Protein AF-A0A2G2XLT3-F1 (afdb_monomer_lite)

Structure (mmCIF, N/CA/C/O backbone):
data_AF-A0A2G2XLT3-F1
#
_entry.id   AF-A0A2G2XLT3-F1
#
loop_
_atom_site.group_PDB
_atom_site.id
_atom_site.type_symbol
_atom_site.label_atom_id
_atom_site.label_alt_id
_atom_site.label_comp_id
_atom_site.label_asym_id
_atom_site.label_entity_id
_atom_site.label_seq_id
_atom_site.pdbx_PDB_ins_code
_atom_site.Cartn_x
_atom_site.Cartn_y
_atom_site.Cartn_z
_atom_site.occupancy
_atom_site.B_iso_or_equiv
_atom_site.auth_seq_id
_atom_site.auth_comp_id
_atom_site.auth_asym_id
_atom_site.auth_atom_id
_atom_site.pdbx_PDB_model_num
ATOM 1 N N . MET A 1 1 ? -17.141 1.056 24.691 1.00 47.12 1 MET A N 1
ATOM 2 C CA . MET A 1 1 ? -16.584 -0.221 24.194 1.00 47.12 1 MET A CA 1
ATOM 3 C C . MET A 1 1 ? -16.212 -0.017 22.737 1.00 47.12 1 MET A C 1
ATOM 5 O O . MET A 1 1 ? -17.022 0.543 22.011 1.00 47.12 1 MET A O 1
ATOM 9 N N . VAL A 1 2 ? -14.992 -0.369 22.329 1.00 62.91 2 VAL A N 1
ATOM 10 C CA . VAL A 1 2 ? -14.569 -0.273 20.922 1.00 62.91 2 VAL A CA 1
ATOM 11 C C . VAL A 1 2 ? -15.143 -1.483 20.183 1.00 62.91 2 VAL A C 1
ATOM 13 O O . VAL A 1 2 ? -14.932 -2.608 20.629 1.00 62.91 2 VAL A O 1
ATOM 16 N N . ARG A 1 3 ? -15.893 -1.270 19.094 1.00 81.12 3 ARG A N 1
ATOM 17 C CA . ARG A 1 3 ? -16.384 -2.360 18.231 1.00 81.12 3 ARG A CA 1
ATOM 18 C C . ARG A 1 3 ? -15.175 -3.104 17.645 1.00 81.12 3 ARG A C 1
ATOM 20 O O . ARG A 1 3 ? -14.306 -2.455 17.065 1.00 81.12 3 ARG A O 1
ATOM 27 N N . GLY A 1 4 ? -15.094 -4.425 17.801 1.00 86.31 4 GLY A N 1
ATOM 28 C CA . GLY A 1 4 ? -14.035 -5.248 17.193 1.00 86.31 4 GLY A CA 1
ATOM 29 C C . GLY A 1 4 ? -14.153 -5.306 15.666 1.00 86.31 4 GLY A C 1
ATOM 30 O O . GLY A 1 4 ? -15.168 -4.875 15.129 1.00 86.31 4 GLY A O 1
ATOM 31 N N . TRP A 1 5 ? -13.116 -5.781 14.972 1.00 90.62 5 TRP A N 1
ATOM 32 C CA . TRP A 1 5 ? -13.198 -6.083 13.538 1.00 90.62 5 TRP A CA 1
ATOM 33 C C . TRP A 1 5 ? -13.934 -7.407 13.338 1.00 90.62 5 TRP A C 1
ATOM 35 O O . TRP A 1 5 ? -13.598 -8.406 13.975 1.00 90.62 5 TRP A O 1
ATOM 45 N N . GLU A 1 6 ? -14.937 -7.400 12.471 1.00 92.62 6 GLU A N 1
ATOM 46 C CA . GLU A 1 6 ? -15.705 -8.584 12.083 1.00 92.62 6 GLU A CA 1
ATOM 47 C C . GLU A 1 6 ? -15.337 -8.997 10.653 1.00 92.62 6 GLU A C 1
ATOM 49 O O . GLU A 1 6 ? -14.879 -8.169 9.870 1.00 92.62 6 GLU A O 1
ATOM 54 N N . ARG A 1 7 ? -15.585 -10.259 10.277 1.00 88.94 7 ARG A N 1
ATOM 55 C CA . ARG A 1 7 ? -15.301 -10.744 8.911 1.00 88.94 7 ARG A CA 1
ATOM 56 C C . ARG A 1 7 ? -15.973 -9.875 7.838 1.00 88.94 7 ARG A C 1
ATOM 58 O O . ARG A 1 7 ? -15.361 -9.568 6.826 1.00 88.94 7 ARG A O 1
ATOM 65 N N . GLU A 1 8 ? -17.201 -9.427 8.093 1.00 91.50 8 GLU A N 1
ATOM 66 C CA . GLU A 1 8 ? -17.933 -8.542 7.179 1.00 91.50 8 GLU A CA 1
ATOM 67 C C . GLU A 1 8 ? -17.274 -7.154 7.039 1.00 91.50 8 GLU A C 1
ATOM 69 O O . GLU A 1 8 ? -17.335 -6.544 5.971 1.00 91.50 8 GLU A O 1
ATOM 74 N N . ASP A 1 9 ? -16.617 -6.650 8.094 1.00 92.62 9 ASP A N 1
ATOM 75 C CA . ASP A 1 9 ? -15.842 -5.405 8.008 1.00 92.62 9 ASP A CA 1
ATOM 76 C C . ASP A 1 9 ? -14.623 -5.593 7.093 1.00 92.62 9 ASP A C 1
ATOM 78 O O . ASP A 1 9 ? -14.326 -4.709 6.290 1.00 92.62 9 ASP A O 1
ATOM 82 N N . ASP A 1 10 ? -13.941 -6.739 7.193 1.00 91.75 10 ASP A N 1
ATOM 83 C CA . ASP A 1 10 ? -12.769 -7.064 6.375 1.00 91.75 10 ASP A CA 1
ATOM 84 C C . ASP A 1 10 ? -13.150 -7.231 4.895 1.00 91.75 10 ASP A C 1
ATOM 86 O O . ASP A 1 10 ? -12.511 -6.647 4.021 1.00 91.75 10 ASP A O 1
ATOM 90 N N . GLU A 1 11 ? -14.241 -7.945 4.604 1.00 91.56 11 GLU A N 1
ATOM 91 C CA . GLU A 1 11 ? -14.763 -8.120 3.241 1.00 91.56 11 GLU A CA 1
ATOM 92 C C . GLU A 1 11 ? -15.123 -6.775 2.592 1.00 91.56 11 GLU A C 1
ATOM 94 O O . GLU A 1 11 ? -14.741 -6.500 1.449 1.00 91.56 11 GLU A O 1
ATOM 99 N N . LYS A 1 12 ? -15.813 -5.895 3.331 1.00 93.88 12 LYS A N 1
ATOM 100 C CA . LYS A 1 12 ? -16.134 -4.542 2.854 1.00 93.88 12 LYS A CA 1
ATOM 101 C C . LYS A 1 12 ? -14.878 -3.701 2.661 1.00 93.88 12 LYS A C 1
ATOM 103 O O . LYS A 1 12 ? -14.783 -2.991 1.660 1.00 93.88 12 LYS A O 1
ATOM 108 N N . LEU A 1 13 ? -13.923 -3.773 3.587 1.00 93.00 13 LEU A N 1
ATOM 109 C CA . LEU A 1 13 ? -12.657 -3.048 3.499 1.00 93.00 13 LEU A CA 1
ATOM 110 C C . LEU A 1 13 ? -11.872 -3.455 2.246 1.00 93.00 13 LEU A C 1
ATOM 112 O O . LEU A 1 13 ? -11.465 -2.579 1.483 1.00 93.00 13 LEU A O 1
ATOM 116 N N . LEU A 1 14 ? -11.730 -4.758 1.994 1.00 89.56 14 LEU A N 1
ATOM 117 C CA . LEU A 1 14 ? -11.063 -5.296 0.806 1.00 89.56 14 LEU A CA 1
ATOM 118 C C . LEU A 1 14 ? -11.776 -4.885 -0.487 1.00 89.56 14 LEU A C 1
ATOM 120 O O . LEU A 1 14 ? -11.140 -4.422 -1.434 1.00 89.56 14 LEU A O 1
ATOM 124 N N . HIS A 1 15 ? -13.104 -5.007 -0.532 1.00 91.06 15 HIS A N 1
ATOM 125 C CA . HIS A 1 15 ? -13.887 -4.646 -1.712 1.00 91.06 15 HIS A CA 1
ATOM 126 C C . HIS A 1 15 ? -13.775 -3.153 -2.050 1.00 91.06 15 HIS A C 1
ATOM 128 O O . HIS A 1 15 ? -13.529 -2.786 -3.200 1.00 91.06 15 HIS A O 1
ATOM 134 N N . LEU A 1 16 ? -13.913 -2.283 -1.047 1.00 92.88 16 LEU A N 1
ATOM 135 C CA . LEU A 1 16 ? -13.809 -0.837 -1.235 1.00 92.88 16 LEU A CA 1
ATOM 136 C C . LEU A 1 16 ? -12.392 -0.416 -1.634 1.00 92.88 16 LEU A C 1
ATOM 138 O O . LEU A 1 16 ? -12.251 0.421 -2.522 1.00 92.88 16 LEU A O 1
ATOM 142 N N . ALA A 1 17 ? -11.357 -1.021 -1.043 1.00 89.50 17 ALA A N 1
ATOM 143 C CA . ALA A 1 17 ? -9.967 -0.775 -1.424 1.00 89.50 17 ALA A CA 1
ATOM 144 C C . ALA A 1 17 ? -9.666 -1.219 -2.866 1.00 89.50 17 ALA A C 1
ATOM 146 O O . ALA A 1 17 ? -8.857 -0.590 -3.543 1.00 89.50 17 ALA A O 1
ATOM 147 N N . LYS A 1 18 ? -10.362 -2.247 -3.370 1.00 84.88 18 LYS A N 1
ATOM 148 C CA . LYS A 1 18 ? -10.257 -2.694 -4.766 1.00 84.88 18 LYS A CA 1
ATOM 149 C C . LYS A 1 18 ? -10.906 -1.724 -5.759 1.00 84.88 18 LYS A C 1
ATOM 151 O O . LYS A 1 18 ? -10.392 -1.552 -6.859 1.00 84.88 18 LYS A O 1
ATOM 156 N N . ILE A 1 19 ? -12.032 -1.105 -5.397 1.00 88.88 19 ILE A N 1
ATOM 157 C CA . ILE A 1 19 ? -12.748 -0.154 -6.272 1.00 88.88 19 ILE A CA 1
ATOM 158 C C . ILE A 1 19 ? -12.125 1.245 -6.204 1.00 88.88 19 ILE A C 1
ATOM 160 O O . ILE A 1 19 ? -12.046 1.942 -7.213 1.00 88.88 19 ILE A O 1
ATOM 164 N N . MET A 1 20 ? -11.702 1.670 -5.014 1.00 87.88 20 MET A N 1
ATOM 165 C CA . MET A 1 20 ? -11.170 3.004 -4.743 1.00 87.88 20 MET A CA 1
ATOM 166 C C . MET A 1 20 ? -9.809 2.890 -4.043 1.00 87.88 20 MET A C 1
ATOM 168 O O . MET A 1 20 ? -9.712 3.111 -2.830 1.00 87.88 20 MET A O 1
ATOM 172 N N . PRO A 1 21 ? -8.743 2.545 -4.786 1.00 84.38 21 PRO A N 1
ATOM 173 C CA . PRO A 1 21 ? -7.436 2.283 -4.201 1.00 84.38 21 PRO A CA 1
ATOM 174 C C . PRO A 1 21 ? -6.912 3.497 -3.432 1.00 84.38 21 PRO A C 1
ATOM 176 O O . PRO A 1 21 ? -6.935 4.632 -3.913 1.00 84.38 21 PRO A O 1
ATOM 179 N N . GLN A 1 22 ? -6.441 3.238 -2.209 1.00 82.12 22 GLN A N 1
ATOM 180 C CA . GLN A 1 22 ? -5.829 4.221 -1.308 1.00 82.12 22 GLN A CA 1
ATOM 181 C C . GLN A 1 22 ? -6.740 5.403 -0.894 1.00 82.12 22 GLN A C 1
ATOM 183 O O . GLN A 1 22 ? -6.270 6.359 -0.275 1.00 82.12 22 GLN A O 1
ATOM 188 N N . GLN A 1 23 ? -8.053 5.357 -1.164 1.00 90.62 23 GLN A N 1
ATOM 189 C CA . GLN A 1 23 ? -9.006 6.422 -0.806 1.00 90.62 23 GLN A CA 1
ATOM 190 C C . GLN A 1 23 ? -9.547 6.279 0.630 1.00 90.62 23 GLN A C 1
ATOM 192 O O . GLN A 1 23 ? -10.754 6.299 0.876 1.00 90.62 23 GLN A O 1
ATOM 197 N N . TRP A 1 24 ? -8.658 6.140 1.618 1.00 93.44 24 TRP A N 1
ATOM 198 C CA . TRP A 1 24 ? -9.021 5.807 3.005 1.00 93.44 24 TRP A CA 1
ATOM 199 C C . TRP A 1 24 ? -9.934 6.830 3.684 1.00 93.44 24 TRP A C 1
ATOM 201 O O . TRP A 1 24 ? -10.771 6.457 4.501 1.00 93.44 24 TRP A O 1
ATOM 211 N N . THR A 1 25 ? -9.813 8.110 3.326 1.00 94.81 25 THR A N 1
ATOM 212 C CA . THR A 1 25 ? -10.680 9.190 3.825 1.00 94.81 25 THR A CA 1
ATOM 213 C C . THR A 1 25 ? -12.133 9.042 3.376 1.00 94.81 25 THR A C 1
ATOM 215 O O . THR A 1 25 ? -13.028 9.498 4.082 1.00 94.81 25 THR A O 1
ATOM 218 N N . ILE A 1 26 ? -12.372 8.381 2.240 1.00 95.44 26 ILE A N 1
ATOM 219 C CA . ILE A 1 26 ? -13.706 8.076 1.708 1.00 95.44 26 ILE A CA 1
ATOM 220 C C . ILE A 1 26 ? -14.196 6.727 2.245 1.00 95.44 26 ILE A C 1
ATOM 222 O O . ILE A 1 26 ? -15.359 6.591 2.615 1.00 95.44 26 ILE A O 1
ATOM 226 N N . ILE A 1 27 ? -13.306 5.735 2.328 1.00 95.06 27 ILE A N 1
ATOM 227 C CA . ILE A 1 27 ? -13.634 4.371 2.768 1.00 95.06 27 ILE A CA 1
ATOM 228 C C . ILE A 1 27 ? -13.982 4.326 4.262 1.00 95.06 27 ILE A C 1
ATOM 230 O O . ILE A 1 27 ? -14.939 3.664 4.662 1.00 95.06 27 ILE A O 1
ATOM 234 N N . ALA A 1 28 ? -13.224 5.024 5.109 1.00 95.06 28 ALA A N 1
ATOM 235 C CA . ALA A 1 28 ? -13.341 4.886 6.558 1.00 95.06 28 ALA A CA 1
ATOM 236 C C . ALA A 1 28 ? -14.719 5.289 7.131 1.00 95.06 28 ALA A C 1
ATOM 238 O O . ALA A 1 28 ? -15.259 4.517 7.931 1.00 95.06 28 ALA A O 1
ATOM 239 N N . PRO A 1 29 ? -15.358 6.394 6.689 1.00 95.19 29 PRO A N 1
ATOM 240 C CA . PRO A 1 29 ? -16.727 6.722 7.090 1.00 95.19 29 PRO A CA 1
ATOM 241 C C . PRO A 1 29 ? -17.760 5.639 6.745 1.00 95.19 29 PRO A C 1
ATOM 243 O O . PRO A 1 29 ? -18.690 5.432 7.519 1.00 95.19 29 PRO A O 1
ATOM 246 N N . ILE A 1 30 ? -17.586 4.916 5.630 1.00 94.19 30 ILE A N 1
ATOM 247 C CA . ILE A 1 30 ? -18.498 3.840 5.194 1.00 94.19 30 ILE A CA 1
ATOM 248 C C . ILE A 1 30 ? -18.451 2.654 6.171 1.00 94.19 30 ILE A C 1
ATOM 250 O O . ILE A 1 30 ? -19.469 2.019 6.435 1.00 94.19 30 ILE A O 1
ATOM 254 N N . LEU A 1 31 ? -17.277 2.384 6.746 1.00 91.62 31 LEU A N 1
ATOM 255 C CA . LEU A 1 31 ? -17.056 1.328 7.740 1.00 91.62 31 LEU A CA 1
ATOM 256 C C . LEU A 1 31 ? -17.301 1.796 9.186 1.00 91.62 31 LEU A C 1
ATOM 258 O O . LEU A 1 31 ? -17.197 0.999 10.120 1.00 91.62 31 LEU A O 1
ATOM 262 N N . GLY A 1 32 ? -17.578 3.088 9.398 1.00 93.12 32 GLY A N 1
ATOM 263 C CA . GLY A 1 32 ? -17.646 3.684 10.734 1.00 93.12 32 GLY A CA 1
ATOM 264 C C . GLY A 1 32 ? -16.308 3.631 11.487 1.00 93.12 32 GLY A C 1
ATOM 265 O O . GLY A 1 32 ? -16.292 3.487 12.710 1.00 93.12 32 GLY A O 1
ATOM 266 N N . ARG A 1 33 ? -15.184 3.698 10.763 1.00 93.56 33 ARG A N 1
ATOM 267 C CA . ARG A 1 33 ? -13.807 3.633 11.288 1.00 93.56 33 ARG A CA 1
ATOM 268 C C . ARG A 1 33 ? -13.036 4.910 10.959 1.00 93.56 33 ARG A C 1
ATOM 270 O O . ARG A 1 33 ? -13.519 5.775 10.233 1.00 93.56 33 ARG A O 1
ATOM 277 N N . THR A 1 34 ? -11.820 5.036 11.487 1.00 94.31 34 THR A N 1
ATOM 278 C CA . THR A 1 34 ? -10.875 6.078 11.057 1.00 94.31 34 THR A CA 1
ATOM 279 C C . THR A 1 34 ? -9.976 5.575 9.930 1.00 94.31 34 THR A C 1
ATOM 281 O O . THR A 1 34 ? -9.720 4.376 9.820 1.00 94.31 34 THR A O 1
ATOM 284 N N . SER A 1 35 ? -9.449 6.488 9.108 1.00 94.44 35 SER A N 1
ATOM 285 C CA . SER A 1 35 ? -8.540 6.131 8.009 1.00 94.44 35 SER A CA 1
ATOM 286 C C . SER A 1 35 ? -7.352 5.303 8.498 1.00 94.44 35 SER A C 1
ATOM 288 O O . SER A 1 35 ? -7.029 4.290 7.891 1.00 94.44 35 SER A O 1
ATOM 290 N N . SER A 1 36 ? -6.753 5.677 9.635 1.00 92.50 36 SER A N 1
ATOM 291 C CA . SER A 1 36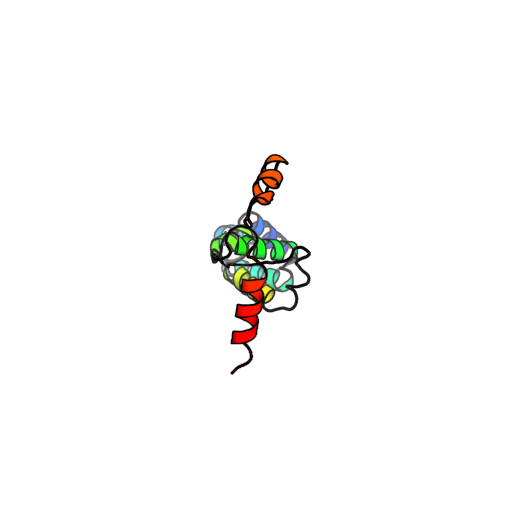 ? -5.632 4.945 10.235 1.00 92.50 36 SER A CA 1
ATOM 292 C C . SER A 1 36 ? -6.000 3.510 10.619 1.00 92.50 36 SER A C 1
ATOM 294 O O . SER A 1 36 ? -5.209 2.607 10.378 1.00 92.50 36 SER A O 1
ATOM 296 N N . GLN A 1 37 ? -7.204 3.283 11.158 1.00 93.44 37 GLN A N 1
ATOM 297 C CA . GLN A 1 37 ? -7.680 1.935 11.485 1.00 93.44 37 GLN A CA 1
ATOM 298 C C . GLN A 1 37 ? -7.875 1.086 10.228 1.00 93.44 37 GLN A C 1
ATOM 300 O O . GLN A 1 37 ? -7.512 -0.086 10.230 1.00 93.44 37 GLN A O 1
ATOM 305 N N . CYS A 1 38 ? -8.444 1.667 9.167 1.00 93.50 38 CYS A N 1
ATOM 306 C CA . CYS A 1 38 ? -8.623 0.974 7.893 1.00 93.50 38 CYS A CA 1
ATOM 307 C C . CYS A 1 38 ? -7.282 0.605 7.261 1.00 93.50 38 CYS A C 1
ATOM 309 O O . CYS A 1 38 ? -7.133 -0.527 6.826 1.00 93.50 38 CYS A O 1
ATOM 311 N N . ILE A 1 39 ? -6.312 1.526 7.255 1.00 91.69 39 ILE A N 1
ATOM 312 C CA . ILE A 1 39 ? -4.965 1.275 6.725 1.00 91.69 39 ILE A CA 1
ATOM 313 C C . ILE A 1 39 ? -4.297 0.142 7.504 1.00 91.69 39 ILE A C 1
ATOM 315 O O . ILE A 1 39 ? -3.878 -0.834 6.898 1.00 91.69 39 ILE A O 1
ATOM 319 N N . GLU A 1 40 ? -4.251 0.234 8.837 1.00 90.88 40 GLU A N 1
ATOM 320 C CA . GLU A 1 40 ? -3.601 -0.781 9.678 1.00 90.88 40 GLU A CA 1
ATOM 321 C C . GLU A 1 40 ? -4.262 -2.155 9.522 1.00 90.88 40 GLU A C 1
ATOM 323 O O . GLU A 1 40 ? -3.587 -3.185 9.472 1.00 90.88 40 GLU A O 1
ATOM 328 N N . ARG A 1 41 ? -5.598 -2.190 9.448 1.00 91.69 41 ARG A N 1
ATOM 329 C CA . ARG A 1 41 ? -6.318 -3.446 9.253 1.00 91.69 41 ARG A CA 1
ATOM 330 C C . ARG A 1 41 ? -6.072 -4.020 7.867 1.00 91.69 41 ARG A C 1
ATOM 332 O O . ARG A 1 41 ? -5.838 -5.219 7.774 1.00 91.69 41 ARG A O 1
ATOM 339 N N . TYR A 1 42 ? -6.131 -3.185 6.834 1.00 88.75 42 TYR A N 1
ATOM 340 C CA . TYR A 1 42 ? -5.872 -3.586 5.458 1.00 88.75 42 TYR A CA 1
ATOM 341 C C . TYR A 1 42 ? -4.471 -4.181 5.343 1.00 88.75 42 TYR A C 1
ATOM 343 O O . TYR A 1 42 ? -4.353 -5.314 4.900 1.00 88.75 42 TYR A O 1
ATOM 351 N N . ASP A 1 43 ? -3.448 -3.502 5.869 1.00 84.69 43 ASP A N 1
ATOM 352 C CA . ASP A 1 43 ? -2.076 -4.023 5.916 1.00 84.69 43 ASP A CA 1
ATOM 353 C C . ASP A 1 43 ? -2.012 -5.398 6.581 1.00 84.69 43 ASP A C 1
ATOM 355 O O . ASP A 1 43 ? -1.511 -6.343 5.988 1.00 84.69 43 ASP A O 1
ATOM 359 N N . LYS A 1 44 ? -2.634 -5.561 7.755 1.00 84.81 44 LYS A N 1
ATOM 360 C CA . LYS A 1 44 ? -2.673 -6.856 8.456 1.00 84.81 44 LYS A CA 1
ATOM 361 C C . LYS A 1 44 ? -3.369 -7.964 7.667 1.00 84.81 44 LYS A C 1
ATOM 363 O O . LYS A 1 44 ? -2.967 -9.119 7.780 1.00 84.81 44 LYS A O 1
ATOM 368 N N . ILE A 1 45 ? -4.431 -7.646 6.928 1.00 85.00 45 ILE A N 1
ATOM 369 C CA . ILE A 1 45 ? -5.113 -8.622 6.067 1.00 85.00 45 ILE A CA 1
ATOM 370 C C . ILE A 1 45 ? -4.183 -9.018 4.917 1.00 85.00 45 ILE A C 1
ATOM 372 O O . ILE A 1 45 ? -4.032 -10.199 4.614 1.00 85.00 45 ILE A O 1
ATOM 376 N N . LEU A 1 46 ? -3.517 -8.036 4.313 1.00 76.19 46 LEU A N 1
ATOM 377 C CA . LEU A 1 46 ? -2.611 -8.258 3.195 1.00 76.19 46 LEU A CA 1
ATOM 378 C C . LEU A 1 46 ? -1.314 -8.975 3.600 1.00 76.19 46 LEU A C 1
ATOM 380 O O . LEU A 1 46 ? -0.784 -9.757 2.817 1.00 76.19 46 LEU A O 1
ATOM 384 N N . ASP A 1 47 ? -0.827 -8.773 4.817 1.00 70.38 47 ASP A N 1
ATOM 385 C CA . ASP A 1 47 ? 0.322 -9.507 5.348 1.00 70.38 47 ASP A CA 1
ATOM 386 C C . ASP A 1 47 ? -0.037 -10.965 5.686 1.00 70.38 47 ASP A C 1
ATOM 388 O O . ASP A 1 47 ? 0.821 -11.845 5.620 1.00 70.38 47 ASP A O 1
ATOM 392 N N . GLY A 1 48 ? -1.300 -11.234 6.046 1.00 63.97 48 GLY A N 1
ATOM 393 C CA . GLY A 1 48 ? -1.789 -12.562 6.432 1.00 63.97 48 GLY A CA 1
ATOM 394 C C . GLY A 1 48 ? -2.265 -13.449 5.275 1.00 63.97 48 GLY A C 1
ATOM 395 O O . GLY A 1 48 ? -2.117 -14.666 5.358 1.00 63.97 48 GLY A O 1
ATOM 396 N N . GLU A 1 49 ? -2.817 -12.865 4.205 1.00 61.44 49 GLU A N 1
ATOM 397 C CA . GLU A 1 49 ? -3.388 -13.600 3.057 1.00 61.44 49 GLU A CA 1
ATOM 398 C C . GLU A 1 49 ? -2.873 -13.118 1.684 1.00 61.44 49 GLU A C 1
ATOM 400 O O . GLU A 1 49 ? -3.272 -13.640 0.648 1.00 61.44 49 GLU A O 1
ATOM 405 N N . GLY A 1 50 ? -2.025 -12.090 1.627 1.00 65.31 50 GLY A N 1
ATOM 406 C CA . GLY A 1 50 ? -2.144 -11.113 0.544 1.00 65.31 50 GLY A CA 1
ATOM 407 C C . GLY A 1 50 ? -1.067 -11.066 -0.528 1.00 65.31 50 GLY A C 1
ATOM 408 O O . GLY A 1 50 ? -0.871 -9.980 -1.061 1.00 65.31 50 GLY A O 1
ATOM 409 N N . TRP A 1 51 ? -0.433 -12.164 -0.922 1.00 74.50 51 TRP A N 1
ATOM 410 C CA . TRP A 1 51 ? 0.267 -12.201 -2.215 1.00 74.50 51 TRP A CA 1
ATOM 411 C C . TRP A 1 51 ? -0.072 -13.493 -2.947 1.00 74.50 51 TRP A C 1
ATOM 413 O O . TRP A 1 51 ? 0.465 -14.558 -2.642 1.00 74.50 51 TRP A O 1
ATOM 423 N N . GLU A 1 52 ? -1.009 -13.387 -3.886 1.00 79.44 52 GLU A N 1
ATOM 424 C CA . GLU A 1 52 ? -1.313 -14.463 -4.824 1.00 79.44 52 GLU A CA 1
ATOM 425 C C . GLU A 1 52 ? -0.217 -14.540 -5.892 1.00 79.44 52 GLU A C 1
ATOM 427 O O . GLU A 1 52 ? 0.464 -13.554 -6.185 1.00 79.44 52 GLU A O 1
ATOM 432 N N . ARG A 1 53 ? -0.062 -15.707 -6.523 1.00 78.88 53 ARG A N 1
ATOM 433 C CA . ARG A 1 53 ? 0.930 -15.886 -7.592 1.00 78.88 53 ARG A CA 1
ATOM 434 C C . ARG A 1 53 ? 0.690 -14.899 -8.738 1.00 78.88 53 ARG A C 1
ATOM 436 O O . ARG A 1 53 ? 1.636 -14.345 -9.281 1.00 78.88 53 ARG A O 1
ATOM 443 N N . GLU A 1 54 ? -0.569 -14.637 -9.066 1.00 82.88 54 GLU A N 1
ATOM 444 C CA . GLU A 1 54 ? -0.969 -13.668 -10.084 1.00 82.88 54 GLU A CA 1
ATOM 445 C C . GLU A 1 54 ? -0.586 -12.223 -9.704 1.00 82.88 54 GLU A C 1
ATOM 447 O O . GLU A 1 54 ? -0.308 -11.407 -10.588 1.00 82.88 54 GLU A O 1
ATOM 452 N N . ASP A 1 55 ? -0.563 -11.888 -8.409 1.00 86.31 55 ASP A N 1
ATOM 453 C CA . ASP A 1 55 ? -0.090 -10.586 -7.921 1.00 86.31 55 ASP A CA 1
ATOM 454 C C . ASP A 1 55 ? 1.440 -10.487 -8.024 1.00 86.31 55 ASP A C 1
ATOM 456 O O . ASP A 1 55 ? 1.955 -9.453 -8.457 1.00 86.31 55 ASP A O 1
ATOM 460 N N . ASP A 1 56 ? 2.162 -11.566 -7.706 1.00 87.44 56 ASP A N 1
ATOM 461 C CA . ASP A 1 56 ? 3.621 -11.646 -7.856 1.00 87.44 56 ASP A CA 1
ATOM 462 C C . ASP A 1 56 ? 4.048 -11.527 -9.329 1.00 87.44 56 ASP A C 1
ATOM 464 O O . ASP A 1 56 ? 4.945 -10.753 -9.664 1.00 87.44 56 ASP A O 1
ATOM 468 N N . GLU A 1 57 ? 3.370 -12.238 -10.234 1.00 87.88 57 GLU A N 1
ATOM 469 C CA . GLU A 1 57 ? 3.617 -12.177 -11.680 1.00 87.88 57 GLU A CA 1
ATOM 470 C C . GLU A 1 57 ? 3.418 -10.757 -12.223 1.00 87.88 57 GLU A C 1
ATOM 472 O O . GLU A 1 57 ? 4.257 -10.239 -12.968 1.00 87.88 57 GLU A O 1
ATOM 477 N N . LYS A 1 58 ? 2.330 -10.086 -11.816 1.00 89.44 58 LYS A N 1
ATOM 478 C CA . LYS A 1 58 ? 2.086 -8.687 -12.187 1.00 89.44 58 LYS A CA 1
ATOM 479 C C . LYS A 1 58 ? 3.134 -7.758 -11.596 1.00 89.44 58 LYS A C 1
ATOM 481 O O . LYS A 1 58 ? 3.602 -6.877 -12.311 1.00 89.44 58 LYS A O 1
ATOM 486 N N . LEU A 1 59 ? 3.512 -7.934 -10.330 1.00 90.44 59 LEU A N 1
ATOM 487 C CA . LEU A 1 59 ? 4.539 -7.122 -9.679 1.00 90.44 59 LEU A CA 1
ATOM 488 C C . LEU A 1 59 ? 5.870 -7.211 -10.436 1.00 90.44 59 LEU A C 1
ATOM 490 O O . LEU A 1 59 ? 6.449 -6.176 -10.769 1.00 90.44 59 LEU A O 1
ATOM 494 N N . LEU A 1 60 ? 6.311 -8.425 -10.774 1.00 90.12 60 LEU A N 1
ATOM 495 C CA . LEU A 1 60 ? 7.542 -8.663 -11.529 1.00 90.12 60 LEU A CA 1
ATOM 496 C C . LEU A 1 60 ? 7.465 -8.082 -12.946 1.00 90.12 60 LEU A C 1
ATOM 498 O O . LEU A 1 60 ? 8.393 -7.404 -13.393 1.00 90.12 60 LEU A O 1
ATOM 502 N N . HIS A 1 61 ? 6.348 -8.292 -13.649 1.00 89.94 61 HIS A N 1
ATOM 503 C CA . HIS A 1 61 ? 6.154 -7.741 -14.988 1.00 89.94 61 HIS A CA 1
ATOM 504 C C . HIS A 1 61 ? 6.181 -6.208 -14.980 1.00 89.94 61 HIS A C 1
ATOM 506 O O . HIS A 1 61 ? 6.914 -5.601 -15.762 1.00 89.94 61 HIS A O 1
ATOM 512 N N . LEU A 1 62 ? 5.425 -5.583 -14.072 1.00 90.69 62 LEU A N 1
ATOM 513 C CA . LEU A 1 62 ? 5.345 -4.130 -13.929 1.00 90.69 62 LEU A CA 1
ATOM 514 C C . LEU A 1 62 ? 6.700 -3.518 -13.548 1.00 90.69 62 LEU A C 1
ATOM 516 O O . LEU A 1 62 ? 7.089 -2.505 -14.128 1.00 90.69 62 LEU A O 1
ATOM 520 N N . ALA A 1 63 ? 7.446 -4.150 -12.638 1.00 90.75 63 ALA A N 1
ATOM 521 C CA . ALA A 1 63 ? 8.794 -3.723 -12.264 1.00 90.75 63 ALA A CA 1
ATOM 522 C C . ALA A 1 63 ? 9.784 -3.800 -13.440 1.00 90.75 63 ALA A C 1
ATOM 524 O O . ALA A 1 63 ? 10.663 -2.946 -13.556 1.00 90.75 63 ALA A O 1
ATOM 525 N N . LYS A 1 64 ? 9.610 -4.773 -14.347 1.00 86.75 64 LYS A N 1
ATOM 526 C CA . LYS A 1 64 ? 10.415 -4.904 -15.571 1.00 86.75 64 LYS A CA 1
ATOM 527 C C . LYS A 1 64 ? 10.096 -3.822 -16.607 1.00 86.75 64 LYS A C 1
ATOM 529 O O . LYS A 1 64 ? 11.016 -3.285 -17.217 1.00 86.75 64 LYS A O 1
ATOM 534 N N . ILE A 1 65 ? 8.817 -3.499 -16.822 1.00 90.00 65 ILE A N 1
ATOM 535 C CA . ILE A 1 65 ? 8.414 -2.495 -17.827 1.00 90.00 65 ILE A CA 1
ATOM 536 C C . ILE A 1 65 ? 8.566 -1.048 -17.334 1.00 90.00 65 ILE A C 1
ATOM 538 O O . ILE A 1 65 ? 8.754 -0.144 -18.145 1.00 90.00 65 ILE A O 1
ATOM 542 N N . MET A 1 66 ? 8.476 -0.812 -16.021 1.00 86.88 66 MET A N 1
ATOM 543 C CA . MET A 1 66 ? 8.540 0.515 -15.401 1.00 86.88 66 MET A CA 1
ATOM 544 C C . MET A 1 66 ? 9.470 0.493 -14.176 1.00 86.88 66 MET A C 1
ATOM 546 O O . MET A 1 66 ? 9.003 0.544 -13.032 1.00 86.88 66 MET A O 1
ATOM 550 N N . PRO A 1 67 ? 10.796 0.434 -14.389 1.00 87.50 67 PRO A N 1
ATOM 551 C CA . PRO A 1 67 ? 11.754 0.301 -13.299 1.00 87.50 67 PRO A CA 1
ATOM 552 C C . PRO A 1 67 ? 11.669 1.482 -12.325 1.00 87.50 67 PRO A C 1
ATOM 554 O O . PRO A 1 67 ? 11.558 2.644 -12.724 1.00 87.50 67 PRO A O 1
ATOM 557 N N . GLN A 1 68 ? 11.735 1.173 -11.027 1.00 84.75 68 GLN A N 1
ATOM 558 C CA . GLN A 1 68 ? 11.702 2.132 -9.913 1.00 84.75 68 GLN A CA 1
ATOM 559 C C . GLN A 1 68 ? 10.432 3.003 -9.812 1.00 84.75 68 GLN A C 1
ATOM 561 O O . GLN A 1 68 ? 10.387 3.942 -9.018 1.00 84.75 68 GLN A O 1
ATOM 566 N N . GLN A 1 69 ? 9.363 2.689 -10.553 1.00 92.56 69 GLN A N 1
ATOM 567 C CA . GLN A 1 69 ? 8.084 3.409 -10.488 1.00 92.56 69 GLN A CA 1
ATOM 568 C C . GLN A 1 69 ? 7.124 2.817 -9.439 1.00 92.56 69 GLN A C 1
ATOM 570 O O . GLN A 1 69 ? 5.932 2.645 -9.696 1.00 92.56 69 GLN A O 1
ATOM 575 N N . TRP A 1 70 ? 7.619 2.515 -8.234 1.00 91.44 70 TRP A N 1
ATOM 576 C CA . TRP A 1 70 ? 6.876 1.765 -7.208 1.00 91.44 70 TRP A CA 1
ATOM 577 C C . TRP A 1 70 ? 5.538 2.385 -6.811 1.00 91.44 70 TRP A C 1
ATOM 579 O O . TRP A 1 70 ? 4.584 1.656 -6.577 1.00 91.44 70 TRP A O 1
ATOM 589 N N . THR A 1 71 ? 5.424 3.714 -6.799 1.00 90.44 71 THR A N 1
ATOM 590 C CA . THR A 1 71 ? 4.153 4.403 -6.516 1.00 90.44 71 THR A CA 1
ATOM 591 C C . THR A 1 71 ? 3.090 4.128 -7.580 1.00 90.44 71 THR A C 1
ATOM 593 O O . THR A 1 71 ? 1.922 3.934 -7.252 1.00 90.44 71 THR A O 1
ATOM 596 N N . ILE A 1 72 ? 3.484 4.076 -8.856 1.00 91.38 72 ILE A N 1
ATOM 597 C CA . ILE A 1 72 ? 2.570 3.765 -9.963 1.00 91.38 72 ILE A CA 1
ATOM 598 C C . ILE A 1 72 ? 2.210 2.279 -9.925 1.00 91.38 72 ILE A C 1
ATOM 600 O O . ILE A 1 72 ? 1.035 1.930 -10.007 1.00 91.38 72 ILE A O 1
ATOM 604 N N . ILE A 1 73 ? 3.207 1.410 -9.740 1.00 89.69 73 ILE A N 1
ATOM 605 C CA . ILE A 1 73 ? 3.021 -0.044 -9.648 1.00 89.69 73 ILE A CA 1
ATOM 606 C C . ILE A 1 73 ? 2.065 -0.395 -8.501 1.00 89.69 73 ILE A C 1
ATOM 608 O O . ILE A 1 73 ? 1.101 -1.131 -8.699 1.00 89.69 73 ILE A O 1
ATOM 612 N N . ALA A 1 74 ? 2.273 0.198 -7.326 1.00 87.38 74 ALA A N 1
ATOM 613 C CA . ALA A 1 74 ? 1.421 0.020 -6.159 1.00 87.38 74 ALA A CA 1
ATOM 614 C C . ALA A 1 74 ? -0.022 0.467 -6.414 1.00 87.38 74 ALA A C 1
ATOM 616 O O . ALA A 1 74 ? -0.958 -0.232 -6.031 1.00 87.38 74 ALA A O 1
ATOM 617 N N . SER A 1 75 ? -0.207 1.585 -7.122 1.00 85.31 75 SER A N 1
ATOM 618 C CA . SER A 1 75 ? -1.532 2.051 -7.539 1.00 85.31 75 SER A CA 1
ATOM 619 C C . SER A 1 75 ? -2.249 1.025 -8.426 1.00 85.31 75 SER A C 1
ATOM 621 O O . SER A 1 75 ? -3.422 0.734 -8.206 1.00 85.31 75 SER A O 1
ATOM 623 N N . ILE A 1 76 ? -1.534 0.414 -9.378 1.00 86.62 76 ILE A N 1
ATOM 624 C CA . ILE A 1 76 ? -2.082 -0.614 -10.278 1.00 86.62 76 ILE A CA 1
ATOM 625 C C . ILE A 1 76 ? -2.442 -1.896 -9.512 1.00 86.62 76 ILE A C 1
ATOM 627 O O . ILE A 1 76 ? -3.487 -2.490 -9.765 1.00 86.62 76 ILE A O 1
ATOM 631 N N . LEU A 1 77 ? -1.594 -2.315 -8.570 1.00 83.56 77 LEU A N 1
ATOM 632 C CA . LEU A 1 77 ? -1.810 -3.512 -7.749 1.00 83.56 77 LEU A CA 1
ATOM 633 C C . LEU A 1 77 ? -2.809 -3.293 -6.598 1.00 83.56 77 LEU A C 1
ATOM 635 O O . LEU A 1 77 ? -3.175 -4.246 -5.915 1.00 83.56 77 LEU A O 1
ATOM 639 N N . GLY A 1 78 ? -3.239 -2.053 -6.345 1.00 81.50 78 GLY A N 1
ATOM 640 C CA . GLY A 1 78 ? -4.064 -1.719 -5.179 1.00 81.50 78 GLY A CA 1
ATOM 641 C C . GLY A 1 78 ? -3.331 -1.913 -3.843 1.00 81.50 78 GLY A C 1
ATOM 642 O O . GLY A 1 78 ? -3.960 -2.158 -2.811 1.00 81.50 78 GLY A O 1
ATOM 643 N N . ARG A 1 79 ? -1.998 -1.825 -3.853 1.00 84.56 79 ARG A N 1
ATOM 644 C CA . ARG A 1 79 ? -1.109 -2.009 -2.694 1.00 84.56 79 ARG A CA 1
ATOM 645 C C . ARG A 1 79 ? -0.416 -0.703 -2.331 1.00 84.56 79 ARG A C 1
ATOM 647 O O . ARG A 1 79 ? -0.640 0.330 -2.964 1.00 84.56 79 ARG A O 1
ATOM 654 N N . THR A 1 80 ? 0.389 -0.710 -1.275 1.00 82.31 80 THR A N 1
ATOM 655 C CA . THR A 1 80 ? 1.289 0.410 -0.963 1.00 82.31 80 THR A CA 1
ATOM 656 C C . THR A 1 80 ? 2.646 0.222 -1.644 1.00 82.31 80 THR A C 1
ATOM 658 O O . THR A 1 80 ? 3.059 -0.904 -1.935 1.00 82.31 80 THR A O 1
ATOM 661 N N . SER A 1 81 ? 3.362 1.324 -1.895 1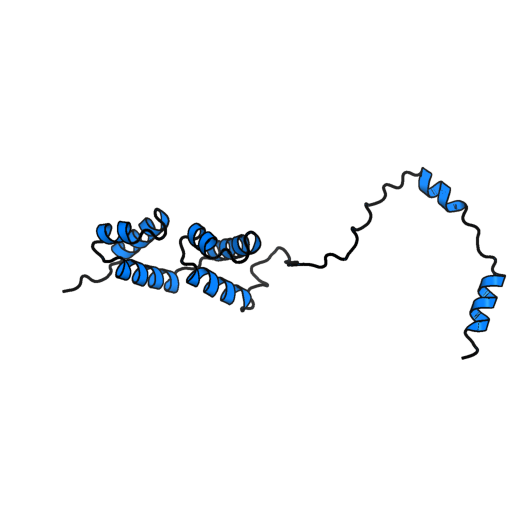.00 88.00 81 SER A N 1
ATOM 662 C CA . SER A 1 81 ? 4.714 1.270 -2.472 1.00 88.00 81 SER A CA 1
ATOM 663 C C . SER A 1 81 ? 5.653 0.421 -1.616 1.00 88.00 81 SER A C 1
ATOM 665 O O . SER A 1 81 ? 6.394 -0.393 -2.155 1.00 88.00 81 SER A O 1
ATOM 667 N N . SER A 1 82 ? 5.575 0.568 -0.290 1.00 83.81 82 SER A N 1
ATOM 668 C CA . SER A 1 82 ? 6.401 -0.181 0.661 1.00 83.81 82 SER A CA 1
ATOM 669 C C . SER A 1 82 ? 6.172 -1.689 0.560 1.00 83.81 82 SER A C 1
ATOM 671 O O . SER A 1 82 ? 7.140 -2.435 0.461 1.00 83.81 82 SER A O 1
ATOM 673 N N . GLN A 1 83 ? 4.911 -2.133 0.479 1.00 85.50 83 GLN A N 1
ATOM 674 C CA . GLN A 1 83 ? 4.578 -3.551 0.297 1.00 85.50 83 GLN A CA 1
ATOM 675 C C . GLN A 1 83 ? 5.113 -4.110 -1.022 1.00 85.50 83 GLN A C 1
ATOM 677 O O . GLN A 1 83 ? 5.626 -5.224 -1.052 1.00 85.50 83 GLN A O 1
ATOM 682 N N . CYS A 1 84 ? 5.002 -3.345 -2.113 1.00 88.75 84 CYS A N 1
ATOM 683 C CA . CYS A 1 84 ? 5.496 -3.779 -3.421 1.00 88.75 84 CYS A CA 1
ATOM 684 C C . CYS A 1 84 ? 7.017 -3.945 -3.420 1.00 88.75 84 CYS A C 1
ATOM 686 O O . CYS A 1 84 ? 7.515 -4.927 -3.958 1.00 88.75 84 CYS A O 1
ATOM 688 N N . ILE A 1 85 ? 7.742 -3.011 -2.798 1.00 90.12 85 ILE A N 1
ATOM 689 C CA . ILE A 1 85 ? 9.205 -3.062 -2.696 1.00 90.12 85 ILE A CA 1
ATOM 690 C C . ILE A 1 85 ? 9.635 -4.254 -1.841 1.00 90.12 85 ILE A C 1
ATOM 692 O O . ILE A 1 85 ? 10.447 -5.054 -2.288 1.00 90.12 85 ILE A O 1
ATOM 696 N N . GLU A 1 86 ? 9.063 -4.407 -0.643 1.00 88.00 86 GLU A N 1
ATOM 697 C CA . GLU A 1 86 ? 9.414 -5.505 0.264 1.00 88.00 86 GLU A CA 1
ATOM 698 C C . GLU A 1 86 ? 9.096 -6.872 -0.352 1.00 88.00 86 GLU A C 1
ATOM 700 O O . GLU A 1 86 ? 9.874 -7.818 -0.226 1.00 88.00 86 GLU A O 1
ATOM 705 N N . ARG A 1 87 ? 7.959 -6.993 -1.049 1.00 88.12 87 ARG A N 1
ATOM 706 C CA . ARG A 1 87 ? 7.616 -8.230 -1.749 1.00 88.12 87 ARG A CA 1
ATOM 707 C C . ARG A 1 87 ? 8.569 -8.505 -2.901 1.00 88.12 87 ARG A C 1
ATOM 709 O O . ARG A 1 87 ? 9.005 -9.641 -3.043 1.00 88.12 87 ARG A O 1
ATOM 716 N N . TYR A 1 88 ? 8.872 -7.494 -3.710 1.00 89.00 88 TYR A N 1
ATOM 717 C CA . TYR A 1 88 ? 9.784 -7.624 -4.839 1.00 89.00 88 TYR A CA 1
ATOM 718 C C . TYR A 1 88 ? 11.167 -8.094 -4.378 1.00 89.00 88 TYR A C 1
ATOM 720 O O . TYR A 1 88 ? 11.688 -9.050 -4.938 1.00 89.00 88 TYR A O 1
ATOM 728 N N . ASP A 1 89 ? 11.703 -7.507 -3.307 1.00 88.25 89 ASP A N 1
ATOM 729 C CA . ASP A 1 89 ? 12.974 -7.914 -2.695 1.00 88.25 89 ASP A CA 1
ATOM 730 C C . ASP A 1 89 ? 12.939 -9.388 -2.256 1.00 88.25 89 ASP A C 1
ATOM 732 O O . ASP A 1 89 ? 13.764 -10.191 -2.680 1.00 88.25 89 ASP A O 1
ATOM 736 N N . LYS A 1 90 ? 11.879 -9.804 -1.546 1.00 84.50 90 LYS A N 1
ATOM 737 C CA . LYS A 1 90 ? 11.669 -11.213 -1.156 1.00 84.50 90 LYS A CA 1
ATOM 738 C C . LYS A 1 90 ? 11.550 -12.174 -2.345 1.00 84.50 90 LYS A C 1
ATOM 740 O O . LYS A 1 90 ? 11.957 -13.328 -2.231 1.00 84.50 90 LYS A O 1
ATOM 745 N N . LEU A 1 91 ? 10.949 -11.737 -3.455 1.00 84.06 91 LEU A N 1
ATOM 746 C CA . LEU A 1 91 ? 10.835 -12.538 -4.680 1.00 84.06 91 LEU A CA 1
ATOM 747 C C . LEU A 1 91 ? 12.185 -12.690 -5.394 1.00 84.06 91 LEU A C 1
ATOM 749 O O . LEU A 1 91 ? 12.380 -13.688 -6.085 1.00 84.06 91 LEU A O 1
ATOM 753 N N . LEU A 1 92 ? 13.100 -11.732 -5.221 1.00 82.12 92 LEU A N 1
ATOM 754 C CA . LEU A 1 92 ? 14.458 -11.785 -5.763 1.00 82.12 92 LEU A CA 1
ATOM 755 C C . LEU A 1 92 ? 15.445 -12.533 -4.854 1.00 82.12 92 LEU A C 1
ATOM 757 O O . LEU A 1 92 ? 16.352 -13.182 -5.366 1.00 82.12 92 LEU A O 1
ATOM 761 N N . ASP A 1 93 ? 15.258 -12.473 -3.535 1.00 74.00 93 ASP A N 1
ATOM 762 C CA . ASP A 1 93 ? 16.158 -13.079 -2.543 1.00 74.00 93 ASP A CA 1
ATOM 763 C C . ASP A 1 93 ? 15.980 -14.601 -2.376 1.00 74.00 93 ASP A C 1
ATOM 765 O O . ASP A 1 93 ? 16.853 -15.279 -1.831 1.00 74.00 93 ASP A O 1
ATOM 769 N N . GLY A 1 94 ? 14.851 -15.167 -2.810 1.00 56.16 94 GLY A N 1
ATOM 770 C CA . GLY A 1 94 ? 14.545 -16.591 -2.646 1.00 56.16 94 GLY A CA 1
ATOM 771 C C . GLY A 1 94 ? 14.833 -17.434 -3.890 1.00 56.16 94 GLY A C 1
ATOM 772 O O . GLY A 1 94 ? 14.634 -16.982 -5.012 1.00 56.16 94 GLY A O 1
ATOM 773 N N . GLU A 1 95 ? 15.170 -18.712 -3.683 1.00 52.50 95 GLU A N 1
ATOM 774 C CA . GLU A 1 95 ? 15.254 -19.838 -4.645 1.00 52.50 95 GLU A CA 1
ATOM 775 C C . GLU A 1 95 ? 13.932 -20.127 -5.427 1.00 52.50 95 GLU A C 1
ATOM 777 O O . GLU A 1 95 ? 13.562 -21.272 -5.696 1.00 52.50 95 GLU A O 1
ATOM 782 N N . ASN A 1 96 ? 13.154 -19.090 -5.741 1.00 50.62 96 ASN A N 1
ATOM 783 C CA . ASN A 1 96 ? 11.894 -19.093 -6.478 1.00 50.62 96 ASN A CA 1
ATOM 784 C C . ASN A 1 96 ? 12.014 -18.354 -7.827 1.00 50.62 96 ASN A C 1
ATOM 786 O O . ASN A 1 96 ? 11.031 -18.225 -8.550 1.00 50.62 96 ASN A O 1
ATOM 790 N N . TYR A 1 97 ? 13.215 -17.897 -8.190 1.00 49.91 97 TYR A N 1
ATOM 791 C CA . TYR A 1 97 ? 13.512 -17.437 -9.548 1.00 49.91 97 TYR A CA 1
ATOM 792 C C . TYR A 1 97 ? 13.396 -18.602 -10.549 1.00 49.91 97 TYR A C 1
ATOM 794 O O . TYR A 1 97 ? 12.803 -18.455 -11.611 1.00 49.91 97 TYR A O 1
ATOM 802 N N . ASP A 1 98 ? 13.839 -19.803 -10.159 1.00 52.31 98 ASP A N 1
ATOM 803 C CA . ASP A 1 98 ? 13.812 -20.996 -11.019 1.00 52.31 98 ASP A CA 1
ATOM 804 C C . ASP A 1 98 ? 12.409 -21.583 -11.253 1.00 52.31 98 ASP A C 1
ATOM 806 O O . ASP A 1 98 ? 12.190 -22.306 -12.222 1.00 52.31 98 ASP A O 1
ATOM 810 N N . LYS A 1 99 ? 11.434 -21.317 -10.371 1.00 53.88 99 LYS A N 1
ATOM 811 C CA . LYS A 1 99 ? 10.102 -21.958 -10.431 1.00 53.88 99 LYS A CA 1
ATOM 812 C C . LYS A 1 99 ? 9.023 -21.102 -11.084 1.00 53.88 99 LYS A C 1
ATOM 814 O O . LYS A 1 99 ? 8.025 -21.652 -11.548 1.00 53.88 99 LYS A O 1
ATOM 819 N N . LEU A 1 100 ? 9.200 -19.783 -11.124 1.00 51.91 100 LEU A N 1
ATOM 820 C CA . LEU A 1 100 ? 8.215 -18.852 -11.686 1.00 51.91 100 LEU A CA 1
ATOM 821 C C . LEU A 1 100 ? 8.475 -18.512 -13.162 1.00 51.91 100 LEU A C 1
ATOM 823 O O . LEU A 1 100 ? 7.714 -17.757 -13.764 1.00 51.91 100 LEU A O 1
ATOM 827 N N . LEU A 1 101 ? 9.503 -19.109 -13.772 1.00 49.16 101 LEU A N 1
ATOM 828 C CA . LEU A 1 101 ? 9.875 -18.874 -15.163 1.00 49.16 101 LEU A CA 1
ATOM 829 C C . LEU A 1 101 ? 9.997 -20.186 -15.946 1.00 49.16 101 LEU A C 1
ATOM 831 O O . LEU A 1 101 ? 11.083 -20.738 -16.073 1.00 49.16 101 LEU A O 1
ATOM 835 N N . PRO A 1 102 ? 8.921 -20.646 -16.603 1.00 46.84 102 PRO A N 1
ATOM 836 C CA . PRO A 1 102 ? 9.051 -21.497 -17.785 1.00 46.84 102 PRO A CA 1
ATOM 837 C C . PRO A 1 102 ? 9.625 -20.763 -19.010 1.00 46.84 102 PRO A C 1
ATOM 839 O O . PRO A 1 102 ? 9.702 -21.344 -20.088 1.00 46.84 102 PRO A O 1
ATOM 842 N N . TRP A 1 103 ? 9.999 -19.489 -18.877 1.00 42.94 103 TRP A N 1
ATOM 843 C CA . TRP A 1 103 ? 10.533 -18.675 -19.961 1.00 42.94 103 TRP A CA 1
ATOM 844 C C . TRP A 1 103 ? 11.782 -17.981 -19.436 1.00 42.94 103 TRP A C 1
ATOM 846 O O . TRP A 1 103 ? 11.686 -17.047 -18.640 1.00 42.94 103 TRP A O 1
ATOM 856 N N . GLU A 1 104 ? 12.935 -18.507 -19.836 1.00 46.47 104 GLU A N 1
ATOM 857 C CA . GLU A 1 104 ? 14.264 -18.017 -19.487 1.00 46.47 104 GLU A CA 1
ATOM 858 C C . GLU A 1 104 ? 14.343 -16.490 -19.447 1.00 46.47 104 GLU A C 1
ATOM 860 O O . GLU A 1 104 ? 14.011 -15.770 -20.394 1.00 46.47 104 GLU A O 1
ATOM 865 N N . ILE A 1 105 ? 14.826 -16.006 -18.310 1.00 53.84 105 ILE A N 1
ATOM 866 C CA . ILE A 1 105 ? 15.320 -14.655 -18.163 1.00 53.84 105 ILE A CA 1
ATOM 867 C C . ILE A 1 105 ? 16.719 -14.607 -18.763 1.00 53.84 105 ILE A C 1
ATOM 869 O O . ILE A 1 105 ? 17.672 -15.112 -18.184 1.00 53.84 105 ILE A O 1
ATOM 873 N N . GLU A 1 106 ? 16.863 -13.892 -19.871 1.00 47.34 106 GLU A N 1
ATOM 874 C CA . GLU A 1 106 ? 18.022 -13.019 -20.018 1.00 47.34 106 GLU A CA 1
ATOM 875 C C . GLU A 1 106 ? 17.585 -11.600 -19.647 1.00 47.34 106 GLU A C 1
ATOM 877 O O . GLU A 1 106 ? 16.978 -10.868 -20.432 1.00 47.34 106 GLU A O 1
ATOM 882 N N . SER A 1 107 ? 17.859 -11.199 -18.407 1.00 40.75 107 SER A N 1
ATOM 883 C CA . SER A 1 107 ? 17.773 -9.807 -17.974 1.00 40.75 107 SER A CA 1
ATOM 884 C C . SER A 1 107 ? 19.157 -9.152 -18.042 1.00 40.75 107 SER A C 1
ATOM 886 O O . SER A 1 107 ? 19.845 -9.076 -17.032 1.00 40.75 107 SER A O 1
ATOM 888 N N . HIS A 1 108 ? 19.458 -8.621 -19.239 1.00 43.53 108 HIS A N 1
ATOM 889 C CA . HIS A 1 108 ? 20.214 -7.382 -19.546 1.00 43.53 108 HIS A CA 1
ATOM 890 C C . HIS A 1 108 ? 21.741 -7.316 -19.267 1.00 43.53 108 HIS A C 1
ATOM 892 O O . HIS A 1 108 ? 22.252 -8.010 -18.401 1.00 43.53 108 HIS A O 1
ATOM 898 N N . PRO A 1 109 ? 22.481 -6.338 -19.839 1.00 43.91 109 PRO A N 1
ATOM 899 C CA . PRO A 1 109 ? 22.562 -5.890 -21.231 1.00 43.91 109 PRO A CA 1
ATOM 900 C C . PRO A 1 109 ? 24.039 -5.884 -21.705 1.00 43.91 109 PRO A C 1
ATOM 902 O O . PRO A 1 109 ? 24.857 -5.163 -21.142 1.00 43.91 109 PRO A O 1
ATOM 905 N N . ASP A 1 110 ? 24.397 -6.589 -22.780 1.00 40.25 110 ASP A N 1
ATOM 906 C CA . ASP A 1 110 ? 25.640 -6.270 -23.502 1.00 40.25 110 ASP A CA 1
ATOM 907 C C . ASP A 1 110 ? 25.290 -5.572 -24.815 1.00 40.25 110 ASP A C 1
ATOM 909 O O . ASP A 1 110 ? 25.006 -6.204 -25.832 1.00 40.25 110 ASP A O 1
ATOM 913 N N . GLN A 1 111 ? 25.299 -4.239 -24.779 1.00 43.06 111 GLN A N 1
ATOM 914 C CA . GLN A 1 111 ? 25.208 -3.376 -25.959 1.00 43.06 111 GLN A CA 1
ATOM 915 C C . GLN A 1 111 ? 26.491 -3.408 -26.821 1.00 43.06 111 GLN A C 1
ATOM 917 O O . GLN A 1 111 ? 26.872 -2.385 -27.386 1.00 43.06 111 GLN A O 1
ATOM 922 N N . SER A 1 112 ? 27.160 -4.558 -26.949 1.00 42.25 112 SER A N 1
ATOM 923 C CA . SER A 1 112 ? 28.411 -4.673 -27.719 1.00 42.25 112 SER A CA 1
ATOM 924 C C . SER A 1 112 ? 28.517 -5.921 -28.589 1.00 42.25 112 SER A C 1
ATOM 926 O O . SER A 1 112 ? 29.551 -6.118 -29.228 1.00 42.25 112 SER A O 1
ATOM 928 N N . LYS A 1 113 ? 27.480 -6.760 -28.679 1.00 49.09 113 LYS A N 1
ATOM 929 C CA . LYS A 1 113 ? 27.478 -7.828 -29.685 1.00 49.09 113 LYS A CA 1
ATOM 930 C C . LYS A 1 113 ? 26.864 -7.280 -30.975 1.00 49.09 113 LYS A C 1
ATOM 932 O O . LYS A 1 113 ? 25.692 -6.900 -30.954 1.00 49.09 113 LYS A O 1
ATOM 937 N N . PRO A 1 114 ? 27.632 -7.177 -32.079 1.00 48.91 114 PRO A N 1
ATOM 938 C CA . PRO A 1 114 ? 27.057 -6.806 -33.363 1.00 48.91 114 PRO A CA 1
ATOM 939 C C . PRO A 1 114 ? 25.940 -7.792 -33.698 1.00 48.91 114 PRO A C 1
ATOM 941 O O . PRO A 1 114 ? 26.028 -8.971 -33.343 1.00 48.91 114 PRO A O 1
ATOM 944 N N . ALA A 1 115 ? 24.882 -7.289 -34.338 1.00 40.41 115 ALA A N 1
ATOM 945 C CA . ALA A 1 115 ? 23.777 -8.124 -34.782 1.00 40.41 115 ALA A CA 1
ATOM 946 C C . ALA A 1 115 ? 24.338 -9.362 -35.503 1.00 40.41 115 ALA A C 1
ATOM 948 O O . ALA A 1 115 ? 25.261 -9.207 -36.315 1.00 40.41 115 ALA A O 1
ATOM 949 N N . PRO A 1 116 ? 23.829 -10.574 -35.211 1.00 53.66 116 PRO A N 1
ATOM 950 C CA . PRO A 1 116 ? 24.105 -11.721 -36.057 1.00 53.66 116 PRO A CA 1
ATOM 951 C C . PRO A 1 116 ? 23.809 -11.294 -37.498 1.00 53.66 116 PRO A C 1
ATOM 953 O O .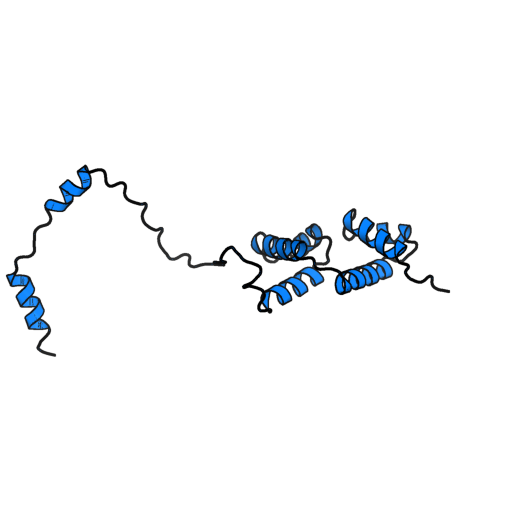 PRO A 1 116 ? 22.730 -10.740 -37.728 1.00 53.66 116 PRO A O 1
ATOM 956 N N . PRO A 1 117 ? 24.760 -11.444 -38.436 1.00 56.88 117 PRO A N 1
ATOM 957 C CA . PRO A 1 117 ? 24.504 -11.079 -39.819 1.00 56.88 117 PRO A CA 1
ATOM 958 C C . PRO A 1 117 ? 23.269 -11.847 -40.279 1.00 56.88 117 PRO A C 1
ATOM 960 O O . PRO A 1 117 ? 23.133 -13.032 -39.954 1.00 56.88 117 PRO A O 1
ATOM 963 N N . ASP A 1 118 ? 22.363 -11.158 -40.976 1.00 54.28 118 ASP A N 1
ATOM 964 C CA . ASP A 1 118 ? 21.154 -11.777 -41.511 1.00 54.28 118 ASP A CA 1
ATOM 965 C C . ASP A 1 118 ? 21.527 -13.094 -42.207 1.00 54.28 118 ASP A C 1
ATOM 967 O O . ASP A 1 118 ? 22.573 -13.145 -42.869 1.00 54.28 118 ASP A O 1
ATOM 971 N N . PRO A 1 119 ? 20.728 -14.171 -42.055 1.00 55.38 119 PRO A N 1
ATOM 972 C CA . PRO A 1 119 ? 20.967 -15.401 -42.785 1.00 55.38 119 PRO A CA 1
ATOM 973 C C . PRO A 1 119 ? 20.990 -15.040 -44.262 1.00 55.38 119 PRO A C 1
ATOM 975 O O . PRO A 1 119 ? 19.972 -14.674 -44.849 1.00 55.38 119 PRO A O 1
ATOM 978 N N . ILE A 1 120 ? 22.195 -15.082 -44.823 1.00 47.91 120 ILE A N 1
ATOM 979 C CA . ILE A 1 120 ? 22.442 -14.743 -46.207 1.00 47.91 120 ILE A CA 1
ATOM 980 C C . ILE A 1 120 ? 21.639 -15.772 -46.993 1.00 47.91 120 ILE A C 1
ATOM 982 O O . ILE A 1 120 ? 22.006 -16.949 -47.051 1.00 47.91 120 ILE A O 1
ATOM 986 N N . ASN A 1 121 ? 20.510 -15.352 -47.562 1.00 56.59 121 ASN A N 1
ATOM 987 C CA . ASN A 1 121 ? 19.936 -16.070 -48.680 1.00 56.59 121 ASN A CA 1
ATOM 988 C C . ASN A 1 121 ? 20.921 -15.871 -49.831 1.00 56.59 121 ASN A C 1
ATOM 990 O O . ASN A 1 121 ? 20.768 -14.958 -50.636 1.00 56.59 121 ASN A O 1
ATOM 994 N N . MET A 1 122 ? 22.004 -16.651 -49.817 1.00 49.84 122 MET A N 1
ATOM 995 C CA . MET A 1 122 ? 22.962 -16.692 -50.907 1.00 49.84 122 MET A CA 1
ATOM 996 C C . MET A 1 122 ? 22.227 -17.361 -52.059 1.00 49.84 122 MET A C 1
ATOM 998 O O . MET A 1 122 ? 22.230 -18.589 -52.175 1.00 49.84 122 MET A O 1
ATOM 1002 N N . ASP A 1 123 ? 21.554 -16.553 -52.875 1.00 57.56 123 ASP A N 1
ATOM 1003 C CA . ASP A 1 123 ? 21.180 -16.959 -54.219 1.00 57.56 123 ASP A CA 1
ATOM 1004 C C . ASP A 1 123 ? 22.433 -17.526 -54.910 1.00 57.56 123 ASP A C 1
ATOM 1006 O O . ASP A 1 123 ? 23.558 -17.052 -54.706 1.00 57.56 123 ASP A O 1
ATOM 1010 N N . ASP A 1 124 ? 22.240 -18.591 -55.691 1.00 54.28 124 ASP A N 1
ATOM 1011 C CA . ASP A 1 124 ? 23.290 -19.456 -56.260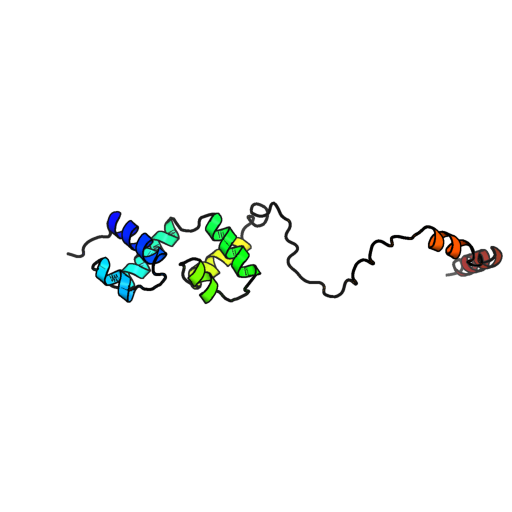 1.00 54.28 124 ASP A CA 1
ATOM 1012 C C . ASP A 1 124 ? 24.398 -18.707 -57.036 1.00 54.28 124 ASP A C 1
ATOM 1014 O O . ASP A 1 124 ? 25.482 -19.248 -57.275 1.00 54.28 124 ASP A O 1
ATOM 1018 N N . ASP A 1 125 ? 24.164 -17.446 -57.394 1.00 50.78 125 ASP A N 1
ATOM 1019 C CA . ASP A 1 125 ? 25.134 -16.564 -58.034 1.00 50.78 125 ASP A CA 1
ATOM 1020 C C . ASP A 1 125 ? 26.337 -16.206 -57.133 1.00 50.78 125 ASP A C 1
ATOM 1022 O O . ASP A 1 125 ? 27.453 -16.055 -57.642 1.00 50.78 125 ASP A O 1
ATOM 1026 N N . GLU A 1 126 ? 26.186 -16.157 -55.802 1.00 56.38 126 GLU A N 1
ATOM 1027 C CA . GLU A 1 126 ? 27.282 -15.769 -54.893 1.00 56.38 126 GLU A CA 1
ATOM 1028 C C . GLU A 1 126 ? 28.307 -16.901 -54.682 1.00 56.38 126 GLU A C 1
ATOM 1030 O O . GLU A 1 126 ? 29.519 -16.667 -54.618 1.00 56.38 126 GLU A O 1
ATOM 1035 N N . LYS A 1 127 ? 27.856 -18.167 -54.704 1.00 53.88 127 LYS A N 1
ATOM 1036 C CA . LYS A 1 127 ? 28.750 -19.344 -54.669 1.00 53.88 127 LYS A CA 1
ATOM 1037 C C . LYS A 1 127 ? 29.672 -19.419 -55.882 1.00 53.88 127 LYS A C 1
ATOM 1039 O O . LYS A 1 127 ? 30.759 -19.991 -55.797 1.00 53.88 127 LYS A O 1
ATOM 1044 N N . LYS A 1 128 ? 29.266 -18.836 -57.010 1.00 53.22 128 LYS A N 1
ATOM 1045 C CA . LYS A 1 128 ? 30.067 -18.828 -58.236 1.00 53.22 128 LYS A CA 1
ATOM 1046 C C . LYS A 1 128 ? 31.260 -17.876 -58.134 1.00 53.22 128 LYS A C 1
ATOM 1048 O O . LYS A 1 128 ? 32.332 -18.190 -58.656 1.00 53.22 128 LYS A O 1
ATOM 1053 N N . MET A 1 129 ? 31.104 -16.770 -57.404 1.00 58.31 129 MET A N 1
ATOM 1054 C CA . MET A 1 129 ? 32.134 -15.738 -57.236 1.00 58.31 129 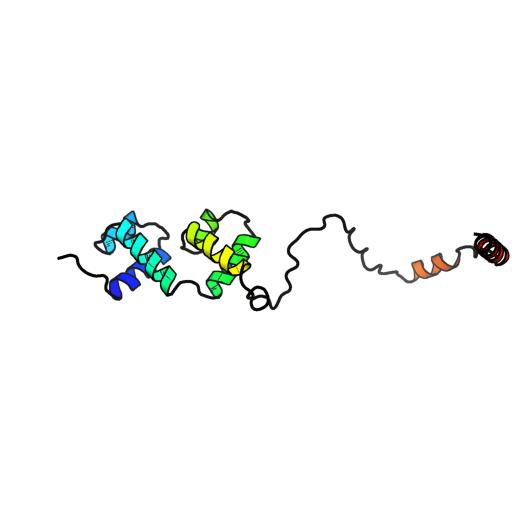MET A CA 1
ATOM 1055 C C . MET A 1 129 ? 33.283 -16.172 -56.307 1.00 58.31 129 MET A C 1
ATOM 1057 O O . MET A 1 129 ? 34.418 -15.742 -56.501 1.00 58.31 129 MET A O 1
ATOM 1061 N N . LEU A 1 130 ? 33.038 -17.079 -55.352 1.00 53.00 130 LEU A N 1
ATOM 1062 C CA . LEU A 1 130 ? 34.049 -17.517 -54.373 1.00 53.00 130 LEU A CA 1
ATOM 1063 C C . LEU A 1 130 ? 35.115 -18.473 -54.950 1.00 53.00 130 LEU A C 1
ATOM 1065 O O . LEU A 1 130 ? 36.150 -18.710 -54.333 1.00 53.00 130 LEU A O 1
ATOM 1069 N N . SER A 1 131 ? 34.892 -18.998 -56.156 1.00 49.12 131 SER A N 1
ATOM 1070 C CA . SER A 1 131 ? 35.789 -19.949 -56.830 1.00 49.12 131 SER A CA 1
ATOM 1071 C C . SER A 1 131 ? 37.071 -19.337 -57.419 1.00 49.12 131 SER A C 1
ATOM 1073 O O . SER A 1 131 ? 37.885 -20.070 -57.972 1.00 49.12 131 SER A O 1
ATOM 1075 N N . HIS A 1 132 ? 37.257 -18.016 -57.328 1.00 53.16 132 HIS A N 1
ATOM 1076 C CA . HIS A 1 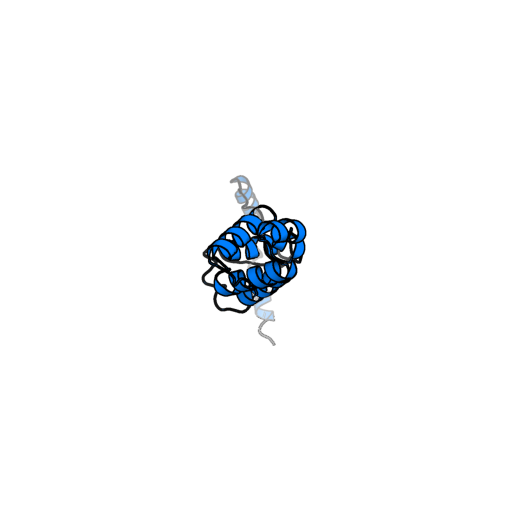132 ? 38.373 -17.299 -57.964 1.00 53.16 132 HIS A CA 1
ATOM 1077 C C . HIS A 1 132 ? 39.404 -16.709 -56.986 1.00 53.16 132 HIS A C 1
ATOM 1079 O O . HIS A 1 132 ? 40.259 -15.926 -57.402 1.00 53.16 132 HIS A O 1
ATOM 1085 N N . ALA A 1 133 ? 39.372 -17.072 -55.699 1.00 49.59 133 ALA A N 1
ATOM 1086 C CA . ALA A 1 133 ? 40.436 -16.674 -54.779 1.00 49.59 133 ALA A CA 1
ATOM 1087 C C . ALA A 1 133 ? 41.757 -17.383 -55.159 1.00 49.59 133 ALA A C 1
ATOM 1089 O O . ALA A 1 133 ? 41.759 -18.607 -55.289 1.00 49.59 133 ALA A O 1
ATOM 1090 N N . PRO A 1 134 ? 42.878 -16.662 -55.349 1.00 53.38 134 PRO A N 1
ATOM 1091 C CA . PRO A 1 134 ? 44.148 -17.294 -55.686 1.00 53.38 134 PRO A CA 1
ATOM 1092 C C . PRO A 1 134 ? 44.667 -18.113 -54.494 1.00 53.38 134 PRO A C 1
ATOM 1094 O O . PRO A 1 134 ? 44.907 -17.564 -53.418 1.00 53.38 134 PRO A O 1
ATOM 1097 N N . GLN A 1 135 ? 44.843 -19.424 -54.681 1.00 64.31 135 GLN A N 1
ATOM 1098 C CA . GLN A 1 135 ? 45.529 -20.281 -53.713 1.00 64.31 135 GLN A CA 1
ATOM 1099 C C . GLN A 1 135 ? 46.973 -19.805 -53.501 1.00 64.31 135 GLN A C 1
ATOM 1101 O O . GLN A 1 135 ? 47.730 -19.633 -54.459 1.00 64.31 135 GLN A O 1
ATOM 1106 N N . ILE A 1 136 ? 47.353 -19.649 -52.232 1.00 57.81 136 ILE A N 1
ATOM 1107 C CA . ILE A 1 136 ? 48.744 -19.457 -51.817 1.00 57.81 136 ILE A CA 1
ATOM 1108 C C . ILE A 1 136 ? 49.528 -20.723 -52.210 1.00 57.81 136 ILE A C 1
ATOM 1110 O O . ILE A 1 136 ? 49.107 -21.819 -51.836 1.00 57.81 136 ILE A O 1
ATOM 1114 N N . PRO A 1 137 ? 50.619 -20.614 -52.984 1.00 65.25 137 PRO A N 1
ATOM 1115 C CA . PRO A 1 137 ? 51.378 -21.774 -53.431 1.00 65.25 137 PRO A CA 1
ATOM 1116 C C . PRO A 1 137 ? 52.077 -22.465 -52.254 1.00 65.25 137 PRO A C 1
ATOM 1118 O O . PRO A 1 137 ? 52.644 -21.810 -51.382 1.00 65.25 137 PRO A O 1
ATOM 1121 N N . ASP A 1 138 ? 52.092 -23.799 -52.267 1.00 61.22 138 ASP A N 1
ATOM 1122 C CA . ASP A 1 138 ? 52.518 -24.643 -51.137 1.00 61.22 138 ASP A CA 1
ATOM 1123 C C . ASP A 1 138 ? 53.923 -24.327 -50.579 1.00 61.22 138 ASP A C 1
ATOM 1125 O O . ASP A 1 138 ? 54.200 -24.584 -49.407 1.00 61.22 138 ASP A O 1
ATOM 1129 N N . TYR A 1 139 ? 54.810 -23.712 -51.372 1.00 61.38 139 TYR A N 1
ATOM 1130 C CA . TYR A 1 139 ? 56.144 -23.318 -50.902 1.00 61.38 139 TYR A CA 1
ATOM 1131 C C . TYR A 1 139 ? 56.109 -22.209 -49.832 1.00 61.38 139 TYR A C 1
ATOM 1133 O O . TYR A 1 139 ? 57.027 -22.123 -49.013 1.00 61.38 139 TYR A O 1
ATOM 1141 N N . GLU A 1 140 ? 55.074 -21.360 -49.823 1.00 63.56 140 GLU A N 1
ATOM 1142 C CA . GLU A 1 140 ? 54.902 -20.305 -48.817 1.00 63.56 140 GLU A CA 1
ATOM 1143 C C . GLU A 1 140 ? 54.447 -20.873 -47.465 1.00 63.56 140 GLU A C 1
ATOM 1145 O O . GLU A 1 140 ? 54.833 -20.344 -46.423 1.00 63.56 140 GLU A O 1
ATOM 1150 N N . LEU A 1 141 ? 53.717 -21.996 -47.457 1.00 60.31 141 LEU A N 1
ATOM 1151 C CA . LEU A 1 141 ? 53.290 -22.678 -46.230 1.00 60.31 141 LEU A CA 1
ATOM 1152 C C . LEU A 1 141 ? 54.471 -23.343 -45.505 1.00 60.31 141 LEU A C 1
ATOM 1154 O O . LEU A 1 141 ? 54.620 -23.182 -44.292 1.00 60.31 141 LEU A O 1
ATOM 1158 N N . GLU A 1 142 ? 55.380 -23.995 -46.239 1.00 60.75 142 GLU A N 1
ATOM 1159 C CA . GLU A 1 142 ? 56.588 -24.591 -45.643 1.00 60.75 142 GLU A CA 1
ATOM 1160 C C . GLU A 1 142 ? 57.539 -23.550 -45.025 1.00 60.75 142 GLU A C 1
ATOM 1162 O O . GLU A 1 142 ? 58.281 -23.852 -44.082 1.00 60.75 142 GLU A O 1
ATOM 1167 N N . ALA A 1 143 ? 57.567 -22.327 -45.565 1.00 62.38 143 ALA A N 1
ATOM 1168 C CA . ALA A 1 143 ? 58.413 -21.256 -45.044 1.00 62.38 143 ALA A CA 1
ATOM 1169 C C . ALA A 1 143 ? 57.934 -20.775 -43.664 1.00 62.38 143 ALA A C 1
ATOM 1171 O O . ALA A 1 143 ? 58.760 -20.469 -42.801 1.00 62.38 143 ALA A O 1
ATOM 1172 N N . ILE A 1 144 ? 56.618 -20.762 -43.438 1.00 59.31 144 ILE A N 1
ATOM 1173 C CA . ILE A 1 144 ? 55.998 -20.339 -42.177 1.00 59.31 144 ILE A CA 1
ATOM 1174 C C . ILE A 1 144 ? 56.253 -21.376 -41.073 1.00 59.31 144 ILE A C 1
ATOM 1176 O O . ILE A 1 144 ? 56.613 -21.004 -39.955 1.00 59.31 144 ILE A O 1
ATOM 1180 N N . GLU A 1 145 ? 56.180 -22.674 -41.383 1.00 62.47 145 GLU A N 1
ATOM 1181 C CA . GLU A 1 145 ? 56.448 -23.738 -40.401 1.00 62.47 145 GLU A CA 1
ATOM 1182 C C . GLU A 1 145 ? 57.911 -23.769 -39.928 1.00 62.47 145 GLU A C 1
ATOM 1184 O O . GLU A 1 145 ? 58.188 -24.011 -38.751 1.00 62.47 145 GLU A O 1
ATOM 1189 N N . LYS A 1 146 ? 58.874 -23.449 -40.804 1.00 62.25 146 LYS A N 1
ATOM 1190 C CA . LYS A 1 146 ? 60.307 -23.442 -40.447 1.00 62.25 146 LYS A CA 1
ATOM 1191 C C . LYS A 1 146 ? 60.699 -22.300 -39.501 1.00 62.25 146 LYS A C 1
ATOM 1193 O O . LYS A 1 146 ? 61.701 -22.425 -38.796 1.00 62.25 146 LYS A O 1
ATOM 1198 N N . ILE A 1 147 ? 59.928 -21.211 -39.453 1.00 60.62 147 ILE A N 1
ATOM 1199 C CA . ILE A 1 147 ? 60.181 -20.070 -38.555 1.00 60.62 147 ILE A CA 1
ATOM 1200 C C . ILE A 1 147 ? 59.724 -20.384 -37.117 1.00 60.62 147 ILE A C 1
ATOM 1202 O O . ILE A 1 147 ? 60.330 -19.895 -36.165 1.00 60.62 147 ILE A O 1
ATOM 1206 N N . GLY A 1 148 ? 58.727 -21.259 -36.942 1.00 56.25 148 GLY A N 1
ATOM 1207 C CA . GLY A 1 148 ? 58.197 -21.652 -35.629 1.00 56.25 148 GLY A CA 1
ATOM 1208 C C . GLY A 1 148 ? 59.059 -22.641 -34.830 1.00 56.25 148 GLY A C 1
ATOM 1209 O O . GLY A 1 148 ? 58.833 -22.807 -33.638 1.00 56.25 148 GLY A O 1
ATOM 1210 N N . ALA A 1 149 ? 60.060 -23.281 -35.443 1.00 55.09 149 ALA A N 1
ATOM 1211 C CA . ALA A 1 149 ? 60.845 -24.355 -34.816 1.00 55.09 149 ALA A CA 1
ATOM 1212 C C . ALA A 1 149 ? 62.177 -23.904 -34.172 1.00 55.09 149 ALA A C 1
ATOM 1214 O O . ALA A 1 149 ? 63.038 -24.740 -33.891 1.00 55.09 149 ALA A O 1
ATOM 1215 N N . LYS A 1 150 ? 62.397 -22.596 -33.971 1.00 57.28 150 LYS A N 1
ATOM 1216 C CA . LYS A 1 150 ? 63.661 -22.052 -33.429 1.00 57.28 150 LYS A CA 1
ATOM 1217 C C . LYS A 1 150 ? 63.524 -21.142 -32.201 1.00 57.28 150 LYS A C 1
ATOM 1219 O O . LYS A 1 150 ? 64.452 -20.382 -31.931 1.00 57.28 150 LYS A O 1
ATOM 1224 N N . ASN A 1 151 ? 62.436 -21.243 -31.439 1.00 44.44 151 ASN A N 1
ATOM 1225 C CA . ASN A 1 151 ? 62.350 -20.615 -30.116 1.00 44.44 151 ASN A CA 1
ATOM 1226 C C . ASN A 1 151 ? 61.980 -21.641 -29.046 1.00 44.44 151 ASN A C 1
ATOM 1228 O O . ASN A 1 151 ? 61.027 -22.407 -29.303 1.00 44.44 151 ASN A O 1
#

Foldseek 3Di:
DDDDDDPVLVVLLVVCLVVPQPVLVVSQVVSVHHSVVSVVVNVVVCVVPNDDLVLVVLLVVCCVVPPPPLCVSCRVSSHHSVVSVVVNVVCVVDPCVVVNDPPDDPDDDDPPDPPDPPPPPPDPVVVVVVPPDDDDDPVVVVVVVVVVPPD

Secondary structure (DSSP, 8-state):
-PPPP-HHHHHHHHHHHHHSTT-HHHHHHHHTS-HHHHHHHHHHHHHHH---HHHHHHHHHHHHHSTT-HHHHHHHHTS-HHHHHHHHHHHHHSTTTTTS-SS-------TTSPPPPP-----THHHHHGGGPPPPPHHHHHHHHHHTT--

pLDDT: mean 73.8, std 18.03, range [40.25, 95.44]

Organism: Capsicum baccatum (NCBI:txid33114)

InterPro domains:
  IPR001005 SANT/Myb domain [PS50090] (5-46)
  IPR001005 SANT/Myb domain [PS50090] (51-92)
  IPR001005 SANT/Myb domain [SM00717] (1-48)
  IPR001005 SANT/Myb domain [SM00717] (49-94)
  IPR009057 Homedomain-like superfamily [SSF46689] (4-46)
  IPR009057 Homedomain-like superfamily [SSF46689] (32-95)
  IPR017930 Myb domain [PS51294] (1-50)
  IPR017930 Myb domain [PS51294] (51-96)
  IPR047240 Pre-mRNA splicing factor component CDC5L/Cef1, second SANT/myb-like domain [cd11659] (4-49)
  IPR047240 Pre-mRNA splicing factor component CDC5L/Cef1, second SANT/myb-like domain [cd11659] (45-95)
  IPR047242 Pre-mRNA splicing factor component CDC5L/Cef1 [PTHR45885] (50-133)

Sequence (151 aa):
MVRGWEREDDEKLLHLAKIMPQQWTIIAPILGRTSSQCIERYDKILDGEGWEREDDEKLLHLAKIMPQQWTIIASILGRTSSQCIERYDKLLDGENYDKLLPWEIESHPDQSKPAPPDPINMDDDEKKMLSHAPQIPDYELEAIEKIGAKN

Radius of gyration: 31.8 Å; chains: 1; bounding box: 82×34×82 Å